Protein AF-A0A564ZCF6-F1 (afdb_monomer)

pLDDT: mean 87.15, std 10.59, range [49.31, 97.62]

Sequence (88 aa):
MLKKLNSVKLEVAIDANPTSNTRELSKTLNVSHKTIYRETERLSKVSRAEKLVPHDFSEINKQQCATCCVSLRSRNLNFRHLFRPNHN

Nearest PDB structures (foldseek):
  4r79-assembly1_B  TM=9.502E-01  e=1.026E-02  Drosophila mauritiana
  4a12-assembly1_B  TM=6.241E-01  e=3.602E-02  Staphylococcus aureus
  2zny-assembly2_C  TM=6.548E-01  e=1.264E-01  Pyrococcus horikoshii
  2cfx-assembly1_C  TM=5.840E-01  e=2.089E-01  Bacillus subtilis
  6m5f-assembly1_B  TM=3.725E-01  e=2.132E+00  Pseudomonas aeruginosa PAO1

Solvent-accessible surface area (backbone atoms only — not comparable to full-atom values): 5630 Å² total; per-residue (Å²): 131,86,79,84,77,58,65,68,62,52,49,55,52,38,73,74,41,75,83,63,48,54,65,57,50,15,62,77,69,73,46,55,44,69,56,45,51,55,50,32,58,74,68,71,58,73,93,70,84,79,82,88,67,99,66,90,72,50,73,66,54,51,51,50,51,52,53,50,51,53,51,53,51,52,48,46,67,76,46,46,78,80,72,54,78,83,85,125

Structure (mmCIF, N/CA/C/O backbone):
data_AF-A0A564ZCF6-F1
#
_entry.id   AF-A0A564ZCF6-F1
#
loop_
_atom_site.group_PDB
_atom_site.id
_atom_site.type_symbol
_atom_site.label_atom_id
_atom_site.label_alt_id
_atom_site.label_comp_id
_atom_site.label_asym_id
_atom_site.label_entity_id
_atom_site.label_seq_id
_atom_site.pdbx_PDB_ins_code
_atom_site.Cartn_x
_atom_site.Cartn_y
_atom_site.Cartn_z
_atom_site.occupancy
_atom_site.B_iso_or_equiv
_atom_site.auth_seq_id
_atom_site.auth_comp_id
_atom_site.auth_asym_id
_atom_site.auth_atom_id
_atom_site.pdbx_PDB_model_num
ATOM 1 N N . MET A 1 1 ? -22.468 6.468 24.608 1.00 49.31 1 MET A N 1
ATOM 2 C CA . MET A 1 1 ? -23.132 6.612 23.292 1.00 49.31 1 MET A CA 1
ATOM 3 C C . MET A 1 1 ? -22.165 6.192 22.193 1.00 49.31 1 MET A C 1
ATOM 5 O O . MET A 1 1 ? -21.038 6.674 22.187 1.00 49.31 1 MET A O 1
ATOM 9 N N . LEU A 1 2 ? -22.561 5.296 21.285 1.00 56.22 2 LEU A N 1
ATOM 10 C CA . LEU A 1 2 ? -21.780 5.013 20.076 1.00 56.22 2 LEU A CA 1
ATOM 11 C C . LEU A 1 2 ? -21.908 6.224 19.140 1.00 56.22 2 LEU A C 1
ATOM 13 O O . LEU A 1 2 ? -22.974 6.451 18.575 1.00 56.22 2 LEU A O 1
ATOM 17 N N . LYS A 1 3 ? -20.847 7.030 19.002 1.00 65.00 3 LYS A N 1
ATOM 18 C CA . LYS A 1 3 ? -20.783 8.068 17.961 1.00 65.00 3 LYS A CA 1
ATOM 19 C C . LYS A 1 3 ? -20.959 7.384 16.602 1.00 65.00 3 LYS A C 1
ATOM 21 O O . LYS A 1 3 ? -20.195 6.476 16.276 1.00 65.00 3 LYS A O 1
ATOM 26 N N . LYS A 1 4 ? -21.958 7.810 15.825 1.00 72.38 4 LYS A N 1
ATOM 27 C CA . LYS A 1 4 ? -22.159 7.340 14.450 1.00 72.38 4 LYS A 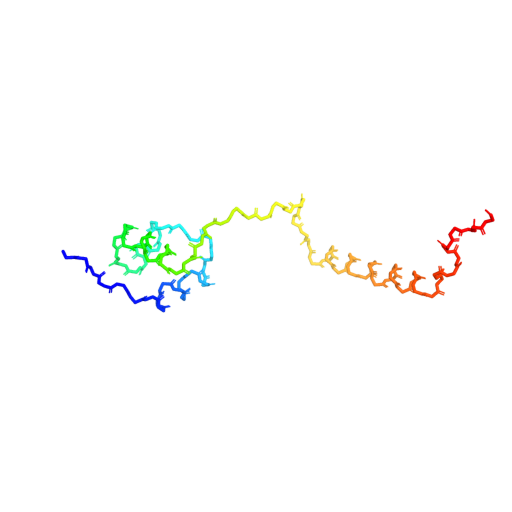CA 1
ATOM 28 C C . LYS A 1 4 ? -21.006 7.868 13.593 1.00 72.38 4 LYS A C 1
ATOM 30 O O . LYS A 1 4 ? -20.872 9.077 13.417 1.00 72.38 4 LYS A O 1
ATOM 35 N N . LEU A 1 5 ? -20.148 6.971 13.117 1.00 82.56 5 LEU A N 1
ATOM 36 C CA . LEU A 1 5 ? -19.050 7.310 12.217 1.00 82.56 5 LEU A CA 1
ATOM 37 C C . LEU A 1 5 ? -19.587 7.436 10.785 1.00 82.56 5 LEU A C 1
ATOM 39 O O . LEU A 1 5 ? -20.368 6.599 10.337 1.00 82.56 5 LEU A O 1
ATOM 43 N N . ASN A 1 6 ? -19.181 8.484 10.068 1.00 86.44 6 ASN A N 1
ATOM 44 C CA . ASN A 1 6 ? -19.468 8.607 8.641 1.00 86.44 6 ASN A CA 1
ATOM 45 C C . ASN A 1 6 ? -18.528 7.665 7.869 1.00 86.44 6 ASN A C 1
ATOM 47 O O . ASN A 1 6 ? -17.311 7.828 7.958 1.00 86.44 6 ASN A O 1
ATOM 51 N N . SER A 1 7 ? -19.086 6.715 7.111 1.00 87.44 7 SER A N 1
ATOM 52 C CA . SER A 1 7 ? -18.314 5.761 6.302 1.00 87.44 7 SER A CA 1
ATOM 53 C C . SER A 1 7 ? -17.372 6.444 5.318 1.00 87.44 7 SER A C 1
ATOM 55 O O . SER A 1 7 ? -16.233 6.019 5.201 1.00 87.44 7 SER A O 1
ATOM 57 N N . VAL A 1 8 ? -17.794 7.552 4.704 1.00 91.56 8 VAL A N 1
ATOM 58 C CA . VAL A 1 8 ? -16.965 8.311 3.756 1.00 91.56 8 VAL A CA 1
ATOM 59 C C . VAL A 1 8 ? -15.711 8.853 4.442 1.00 91.56 8 VAL A C 1
ATOM 61 O O . VAL A 1 8 ? -14.620 8.798 3.891 1.00 91.56 8 VAL A O 1
ATOM 64 N N . LYS A 1 9 ? -15.832 9.336 5.687 1.00 92.06 9 LYS A N 1
ATOM 65 C CA . LYS A 1 9 ? -14.666 9.828 6.443 1.00 92.06 9 LYS A CA 1
ATOM 66 C C . LYS A 1 9 ? -13.687 8.706 6.784 1.00 92.06 9 LYS A C 1
ATOM 68 O O . LYS A 1 9 ? -12.486 8.949 6.819 1.00 92.06 9 LYS A O 1
ATOM 73 N N . LEU A 1 10 ? -14.200 7.507 7.062 1.00 93.25 10 LEU A N 1
ATOM 74 C CA . LEU A 1 10 ? -13.369 6.339 7.333 1.00 93.25 10 LEU A CA 1
ATOM 75 C C . LEU A 1 10 ? -12.643 5.866 6.068 1.00 93.25 10 LEU A C 1
ATOM 77 O O . LEU A 1 10 ? -11.453 5.591 6.140 1.00 93.25 10 LEU A O 1
ATOM 81 N N . GLU A 1 11 ? -13.326 5.824 4.923 1.00 93.75 11 GLU A N 1
ATOM 82 C CA . GLU A 1 11 ? -12.708 5.473 3.637 1.00 93.75 11 GLU A CA 1
ATOM 83 C C . GLU A 1 11 ? -11.593 6.443 3.265 1.00 93.75 11 GLU A C 1
ATOM 85 O O . GLU A 1 11 ? -10.477 6.002 3.023 1.00 93.75 11 GLU A O 1
ATOM 90 N N . VAL A 1 12 ? -11.843 7.753 3.346 1.00 94.25 12 VAL A N 1
ATOM 91 C CA . VAL A 1 12 ? -10.820 8.773 3.067 1.00 94.25 12 VAL A CA 1
ATOM 92 C C . VAL A 1 12 ? -9.598 8.613 3.978 1.00 94.25 12 VAL A C 1
ATOM 94 O O . VAL A 1 12 ? -8.468 8.757 3.519 1.00 94.25 12 VAL A O 1
ATOM 97 N N . ALA A 1 13 ? -9.798 8.294 5.261 1.00 93.81 13 ALA A N 1
ATOM 98 C CA . ALA A 1 13 ? -8.690 8.075 6.190 1.00 93.81 13 ALA A CA 1
ATOM 99 C C . ALA A 1 13 ? -7.883 6.805 5.862 1.00 93.81 13 ALA A C 1
ATOM 101 O O . ALA A 1 13 ? -6.660 6.820 5.987 1.00 93.81 13 ALA A O 1
ATOM 102 N N . ILE A 1 14 ? -8.553 5.730 5.435 1.00 93.19 14 ILE A N 1
ATOM 103 C CA . ILE A 1 14 ? -7.905 4.480 5.009 1.00 93.19 14 ILE A CA 1
ATOM 104 C C . ILE A 1 14 ? -7.140 4.693 3.702 1.00 93.19 14 ILE A C 1
ATOM 106 O O . ILE A 1 14 ? -5.999 4.263 3.594 1.00 93.19 14 ILE A O 1
ATOM 110 N N . ASP A 1 15 ? -7.734 5.374 2.726 1.00 91.94 15 ASP A N 1
ATOM 111 C CA . ASP A 1 15 ? -7.111 5.586 1.419 1.00 91.94 15 ASP A CA 1
ATOM 112 C C . ASP A 1 15 ? -5.909 6.544 1.513 1.00 91.94 15 ASP A C 1
ATOM 114 O O . ASP A 1 15 ? -4.925 6.375 0.796 1.00 91.94 15 ASP A O 1
ATOM 118 N N . ALA A 1 16 ? -5.948 7.514 2.436 1.00 93.94 16 ALA A N 1
ATOM 119 C CA . ALA A 1 16 ? -4.820 8.404 2.709 1.00 93.94 16 ALA A CA 1
ATOM 120 C C . ALA A 1 16 ? -3.633 7.686 3.372 1.00 93.94 16 ALA A C 1
ATOM 122 O O . ALA A 1 16 ? -2.484 8.05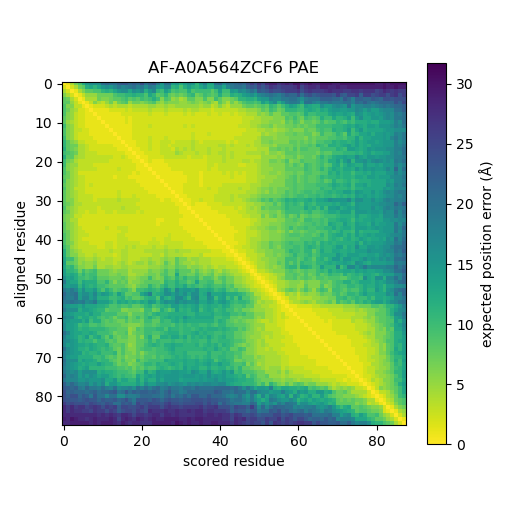6 3.130 1.00 93.94 16 ALA A O 1
ATOM 123 N N . ASN A 1 17 ? -3.891 6.684 4.219 1.00 91.94 17 ASN A N 1
ATOM 124 C CA . ASN A 1 17 ? -2.842 5.876 4.831 1.00 91.94 17 ASN A CA 1
ATOM 125 C C . ASN A 1 17 ? -3.290 4.412 5.035 1.00 91.94 17 ASN A C 1
ATOM 127 O O . ASN A 1 17 ? -3.752 4.053 6.126 1.00 91.94 17 ASN A O 1
ATOM 131 N N . PRO A 1 18 ? -3.115 3.542 4.022 1.00 91.00 18 PRO A N 1
ATOM 132 C CA . PRO A 1 18 ? -3.640 2.175 4.039 1.00 91.00 18 PRO A CA 1
ATOM 133 C C . PRO A 1 18 ? -2.967 1.258 5.069 1.00 91.00 18 PRO A C 1
ATOM 135 O O . PRO A 1 18 ? -3.495 0.186 5.363 1.00 91.00 18 PRO A O 1
ATOM 138 N N . THR A 1 19 ? -1.833 1.669 5.643 1.00 91.31 19 THR A N 1
ATOM 139 C CA . THR A 1 19 ? -1.117 0.921 6.690 1.00 91.31 19 THR A CA 1
ATOM 140 C C . THR A 1 19 ? -1.572 1.285 8.106 1.00 91.31 19 THR A C 1
ATOM 142 O O . THR A 1 19 ? -1.154 0.640 9.069 1.00 91.31 19 THR A O 1
ATOM 145 N N . SER A 1 20 ? -2.453 2.286 8.253 1.00 91.81 20 SER A N 1
ATOM 146 C CA . SER A 1 20 ? -2.968 2.709 9.559 1.00 91.81 20 SER A CA 1
ATOM 147 C C . SER A 1 20 ? -3.698 1.581 10.275 1.00 91.81 20 SER A C 1
ATOM 149 O O . SER A 1 20 ? -4.599 0.940 9.729 1.00 91.81 20 SER A O 1
ATOM 151 N N . ASN A 1 21 ? -3.380 1.391 11.552 1.00 92.06 21 ASN A N 1
ATOM 152 C CA . ASN A 1 21 ? -4.102 0.433 12.383 1.00 92.06 21 ASN A CA 1
ATOM 153 C C . ASN A 1 21 ? -5.391 1.039 12.976 1.00 92.06 21 ASN A C 1
ATOM 155 O O . ASN A 1 21 ? -5.603 2.254 13.020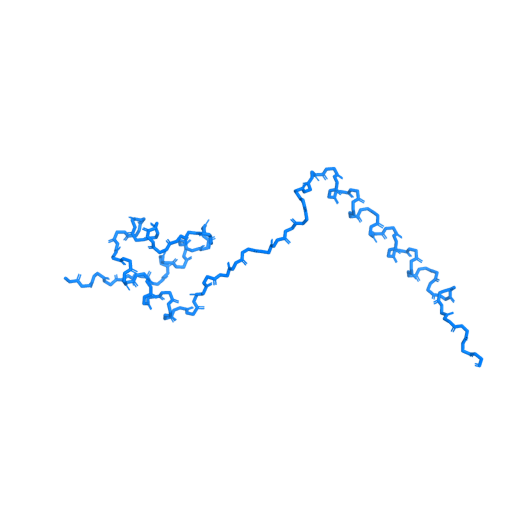 1.00 92.06 21 ASN A O 1
ATOM 159 N N . THR A 1 22 ? -6.273 0.179 13.494 1.00 92.44 22 THR A N 1
ATOM 160 C CA . THR A 1 22 ? -7.568 0.593 14.069 1.00 92.44 22 THR A CA 1
ATOM 161 C C . THR A 1 22 ? -7.428 1.568 15.241 1.00 92.44 22 THR A C 1
ATOM 163 O O . THR A 1 22 ? -8.314 2.397 15.454 1.00 92.44 22 THR A O 1
ATOM 166 N N . ARG A 1 23 ? -6.322 1.515 15.996 1.00 92.81 23 ARG A N 1
ATOM 167 C CA . ARG A 1 23 ? -6.053 2.423 17.119 1.00 92.81 23 ARG A CA 1
ATOM 168 C C . ARG A 1 23 ? -5.658 3.815 16.632 1.00 92.81 23 ARG A C 1
ATOM 170 O O . ARG A 1 23 ? -6.133 4.797 17.199 1.00 92.81 23 ARG A O 1
ATOM 177 N N . GLU A 1 24 ? -4.835 3.924 15.601 1.00 94.12 24 GLU A N 1
ATOM 178 C CA . GLU A 1 24 ? -4.498 5.203 14.964 1.00 94.12 24 GLU A CA 1
ATOM 179 C C . GLU A 1 24 ? -5.740 5.858 14.370 1.00 94.12 24 GLU A C 1
ATOM 181 O O . GLU A 1 24 ? -6.067 6.985 14.739 1.00 94.12 24 GLU A O 1
ATOM 186 N N . LEU A 1 25 ? -6.512 5.106 13.581 1.00 93.75 25 LEU A N 1
ATOM 187 C CA . LEU A 1 25 ? -7.783 5.574 13.023 1.00 93.75 25 LEU A CA 1
ATOM 188 C C . LEU A 1 25 ? -8.755 6.038 14.118 1.00 93.75 25 LEU A C 1
ATOM 190 O O . LEU A 1 25 ? -9.427 7.055 13.958 1.00 93.75 25 LEU A O 1
ATOM 194 N N . SER A 1 26 ? -8.799 5.340 15.259 1.00 93.38 26 SER A N 1
ATOM 195 C CA . SER A 1 26 ? -9.648 5.719 16.397 1.00 93.38 26 SER A CA 1
ATOM 196 C C . SER A 1 26 ? -9.284 7.090 16.983 1.00 93.38 26 SER A C 1
ATOM 198 O O . SER A 1 26 ? -10.173 7.886 17.290 1.00 93.38 26 SER A O 1
ATOM 200 N N . LYS A 1 27 ? -7.983 7.399 17.077 1.00 93.56 27 LYS A N 1
ATOM 201 C CA . LYS A 1 27 ? -7.484 8.693 17.559 1.00 93.56 27 LYS A CA 1
ATOM 202 C C . LYS A 1 27 ? -7.779 9.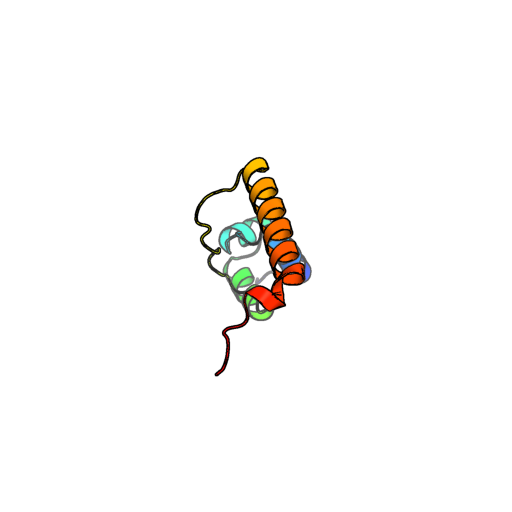795 16.546 1.00 93.56 27 LYS A C 1
ATOM 204 O O . LYS A 1 27 ? -8.327 10.824 16.925 1.00 93.56 27 LYS A O 1
ATOM 209 N N . THR A 1 28 ? -7.482 9.550 15.269 1.00 92.31 28 THR A N 1
ATOM 210 C CA . THR A 1 28 ? -7.684 10.516 14.179 1.00 92.31 28 THR A CA 1
ATOM 211 C C . THR A 1 28 ? -9.155 10.885 14.007 1.00 92.31 28 THR A C 1
ATOM 213 O O . THR A 1 28 ? -9.496 12.054 13.849 1.00 92.31 28 THR A O 1
ATOM 216 N N . LEU A 1 29 ? -10.052 9.898 14.075 1.00 91.50 29 LEU A N 1
ATOM 217 C CA . LEU A 1 29 ? -11.489 10.095 13.868 1.00 91.50 29 LEU A CA 1
ATOM 218 C C . LEU A 1 29 ? -12.255 10.371 15.173 1.00 91.50 29 LEU A C 1
ATOM 220 O O . LEU A 1 29 ? -13.466 10.598 15.133 1.00 91.50 29 LEU A O 1
ATOM 224 N N . ASN A 1 30 ? -11.568 10.374 16.321 1.00 92.38 30 ASN A N 1
ATOM 225 C CA . ASN A 1 30 ? -12.134 10.565 17.659 1.00 92.38 30 ASN A CA 1
ATOM 226 C C . ASN A 1 30 ? -13.379 9.686 17.919 1.00 92.38 30 ASN A C 1
ATOM 228 O O . ASN A 1 30 ? -14.445 10.149 18.352 1.00 92.38 30 ASN A O 1
ATOM 232 N N . VAL A 1 31 ? -13.240 8.401 17.600 1.00 91.50 31 VAL A N 1
ATOM 233 C CA . VAL A 1 31 ? -14.240 7.344 17.806 1.00 91.50 31 VAL A CA 1
ATOM 234 C C . VAL A 1 31 ? -13.565 6.135 18.444 1.00 91.50 31 VAL A C 1
ATOM 236 O O . VAL A 1 31 ? -12.350 6.004 18.399 1.00 91.50 31 VAL A O 1
ATOM 239 N N . SER A 1 32 ? -14.328 5.230 19.056 1.00 92.06 32 SER A N 1
ATOM 240 C CA . SER A 1 32 ? -13.729 4.042 19.674 1.00 92.06 32 SER A CA 1
ATOM 241 C C . SER A 1 32 ? -13.157 3.087 18.618 1.00 92.06 32 SER A C 1
ATOM 243 O O . SER A 1 32 ? -13.706 2.952 17.521 1.00 92.06 32 SER A O 1
ATOM 245 N N . HIS A 1 33 ? -12.097 2.350 18.970 1.00 91.50 33 HIS A N 1
ATOM 246 C CA . HIS A 1 33 ? -11.532 1.307 18.101 1.00 91.50 33 HIS A CA 1
ATOM 247 C C . HIS A 1 33 ? -12.582 0.248 17.714 1.00 91.50 33 HIS A C 1
ATOM 249 O O . HIS A 1 33 ? -12.552 -0.274 16.604 1.00 91.50 33 HIS A O 1
ATOM 255 N N . LYS A 1 34 ? -13.550 -0.036 18.602 1.00 91.62 34 LYS A N 1
ATOM 256 C CA . LYS A 1 34 ? -14.634 -1.000 18.360 1.00 91.62 34 LYS A CA 1
ATOM 257 C C . LYS A 1 34 ? -15.596 -0.498 17.285 1.00 91.62 34 LYS A C 1
ATOM 259 O O . LYS A 1 34 ? -16.081 -1.289 16.481 1.00 91.62 34 LYS A O 1
ATOM 264 N N . THR A 1 35 ? -15.858 0.810 17.255 1.00 91.81 35 THR A N 1
ATOM 265 C CA . THR A 1 35 ? -16.626 1.430 16.172 1.00 91.81 35 THR A CA 1
ATOM 266 C C . THR A 1 35 ? -15.859 1.345 14.856 1.00 91.81 35 THR A C 1
ATOM 268 O O . THR A 1 35 ? -16.454 0.928 13.873 1.00 91.81 35 THR A O 1
ATOM 271 N N . ILE A 1 36 ? -14.555 1.655 14.840 1.00 93.31 36 ILE A N 1
ATOM 272 C CA . ILE A 1 36 ? -13.722 1.518 13.630 1.00 93.31 36 ILE A CA 1
ATOM 273 C C . ILE A 1 36 ? -13.793 0.092 13.084 1.00 93.31 36 ILE A C 1
ATOM 275 O O . ILE A 1 36 ? -14.157 -0.077 11.929 1.00 93.31 36 ILE A O 1
ATOM 279 N N . TYR A 1 37 ? -13.535 -0.914 13.925 1.00 91.75 37 TYR A N 1
ATOM 280 C CA . TYR A 1 37 ? -13.547 -2.324 13.529 1.00 91.75 37 TYR A CA 1
ATOM 281 C C . TYR A 1 37 ? -14.875 -2.748 12.877 1.00 91.75 37 TYR A C 1
ATOM 283 O O . TYR A 1 37 ? -14.888 -3.285 11.770 1.00 91.75 37 TYR A O 1
ATOM 291 N N . ARG A 1 38 ? -16.009 -2.430 13.518 1.00 91.75 38 ARG A N 1
ATOM 292 C CA . ARG A 1 38 ? -17.337 -2.747 12.968 1.00 91.75 38 ARG A CA 1
ATOM 293 C C . ARG A 1 38 ? -17.612 -2.051 11.638 1.00 91.75 38 ARG A C 1
ATOM 295 O O . ARG A 1 38 ? -18.251 -2.624 10.761 1.00 91.75 38 ARG A O 1
ATOM 302 N N . GLU A 1 39 ? -17.193 -0.796 11.502 1.00 91.88 39 GLU A N 1
ATOM 303 C CA . GLU A 1 39 ? -17.418 -0.040 10.271 1.00 91.88 39 GLU A CA 1
ATOM 304 C C . GLU A 1 39 ? -16.487 -0.505 9.144 1.00 91.88 39 GLU A C 1
ATOM 306 O O . GLU A 1 39 ? -16.931 -0.571 8.003 1.00 91.88 39 GLU A O 1
ATOM 311 N N . THR A 1 40 ? -15.247 -0.908 9.439 1.00 92.06 40 T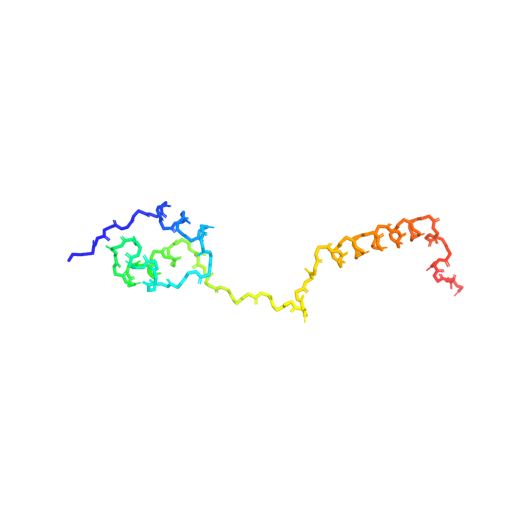HR A N 1
ATOM 312 C CA . THR A 1 40 ? -14.360 -1.527 8.441 1.00 92.06 40 THR A CA 1
ATOM 313 C C . THR A 1 40 ? -14.894 -2.872 7.953 1.00 92.06 40 THR A C 1
ATOM 315 O O . THR A 1 40 ? -14.866 -3.117 6.749 1.00 92.06 40 THR A O 1
ATOM 318 N N . GLU A 1 41 ? -15.467 -3.697 8.842 1.00 91.06 41 GLU A N 1
ATOM 319 C CA . GLU A 1 41 ? -16.160 -4.931 8.440 1.00 91.06 41 GLU A CA 1
ATOM 320 C C . GLU A 1 41 ? -17.377 -4.624 7.559 1.00 91.06 41 GLU A C 1
ATOM 322 O O . GLU A 1 41 ? -17.544 -5.236 6.505 1.00 91.06 41 GLU A O 1
ATOM 327 N N . ARG A 1 42 ? -18.194 -3.624 7.927 1.00 91.44 42 ARG A N 1
ATOM 328 C CA . ARG A 1 42 ? -19.348 -3.189 7.118 1.00 91.44 42 ARG A CA 1
ATOM 329 C C . ARG A 1 42 ? -18.939 -2.709 5.722 1.00 91.44 42 ARG A C 1
ATOM 331 O O . ARG A 1 42 ? -19.677 -2.929 4.768 1.00 91.44 42 ARG A O 1
ATOM 338 N N . LEU A 1 43 ? -17.782 -2.058 5.604 1.00 91.25 43 LEU A N 1
ATOM 339 C CA . LEU A 1 43 ? -17.215 -1.590 4.335 1.00 91.25 43 LEU A CA 1
ATOM 340 C C . LEU A 1 43 ? -16.431 -2.673 3.578 1.00 91.25 43 LEU A C 1
ATOM 342 O O . LEU A 1 43 ? -15.882 -2.390 2.517 1.00 91.25 43 LEU A O 1
ATOM 346 N N . SER A 1 44 ? -16.353 -3.901 4.104 1.00 91.44 44 SER A N 1
ATOM 347 C CA . SER A 1 44 ? -15.537 -4.987 3.540 1.00 91.44 44 SER A CA 1
ATOM 348 C C . SER A 1 44 ? -14.057 -4.610 3.354 1.00 91.44 44 SER A C 1
ATOM 350 O O . SER A 1 44 ? -13.373 -5.124 2.468 1.00 91.44 44 SER A O 1
ATOM 352 N N . LYS A 1 45 ? -13.540 -3.703 4.192 1.00 90.50 45 LYS A N 1
ATOM 353 C CA . LYS A 1 45 ? -12.127 -3.314 4.211 1.00 90.50 45 LYS A CA 1
ATOM 354 C C . LYS A 1 45 ? -11.383 -4.273 5.137 1.00 90.50 45 LYS A C 1
ATOM 356 O O . LYS A 1 45 ? -11.666 -4.336 6.331 1.00 90.50 45 LYS A O 1
ATOM 361 N N . VAL A 1 46 ? -10.427 -5.011 4.580 1.00 87.38 46 VAL A N 1
ATOM 362 C CA . VAL A 1 46 ? -9.605 -5.984 5.313 1.00 87.38 46 VAL A CA 1
ATOM 363 C C . VAL A 1 46 ? -8.148 -5.547 5.315 1.00 87.38 46 VAL A C 1
ATOM 365 O O . VAL A 1 46 ? -7.641 -5.072 4.297 1.00 87.38 46 VAL A O 1
ATOM 368 N N . SER A 1 47 ? -7.462 -5.724 6.445 1.00 85.94 47 SER A N 1
ATOM 369 C CA . SER A 1 47 ? -6.013 -5.552 6.478 1.00 85.94 47 SER A CA 1
ATOM 370 C C . SER A 1 47 ? -5.356 -6.683 5.692 1.00 85.94 47 SER A C 1
ATOM 372 O O . SER A 1 47 ? -5.722 -7.855 5.802 1.00 85.94 47 SER A O 1
ATOM 374 N N . ARG A 1 48 ? -4.382 -6.327 4.861 1.00 86.94 48 ARG A N 1
ATOM 375 C CA . ARG A 1 48 ? -3.549 -7.278 4.129 1.00 86.94 48 ARG A CA 1
ATOM 376 C C . ARG A 1 48 ? -2.100 -6.983 4.458 1.00 86.94 48 ARG A C 1
ATOM 378 O O . ARG A 1 48 ? -1.721 -5.819 4.542 1.00 86.94 48 ARG A O 1
ATOM 385 N N . ALA A 1 49 ? -1.314 -8.037 4.650 1.00 86.19 49 ALA A N 1
ATOM 386 C CA . ALA A 1 49 ? 0.126 -7.887 4.771 1.00 86.19 49 ALA A CA 1
ATOM 387 C C . ALA A 1 49 ? 0.678 -7.268 3.483 1.00 86.19 49 ALA A C 1
ATOM 389 O O . ALA A 1 49 ? 0.232 -7.609 2.380 1.00 86.19 49 ALA A O 1
ATOM 390 N N . GLU A 1 50 ? 1.636 -6.358 3.629 1.00 85.50 50 GLU A N 1
ATOM 391 C CA . GLU A 1 50 ? 2.336 -5.805 2.481 1.00 85.50 50 GLU A CA 1
ATOM 392 C C . GLU A 1 50 ? 3.090 -6.906 1.736 1.00 85.50 50 GLU A C 1
ATOM 394 O O . GLU A 1 50 ? 3.555 -7.898 2.308 1.00 85.50 50 GLU A O 1
ATOM 399 N N . LYS A 1 51 ? 3.192 -6.740 0.418 1.00 87.69 51 LYS A N 1
AT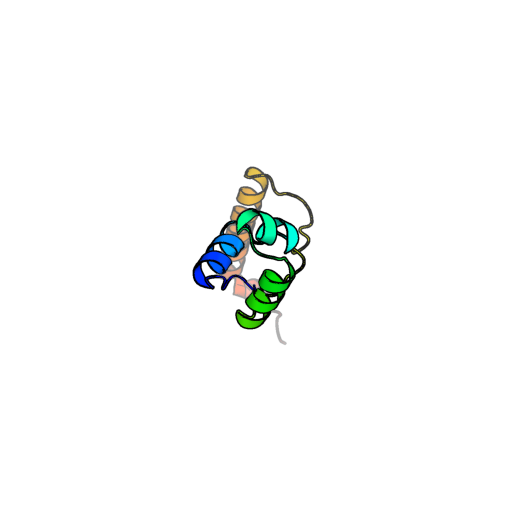OM 400 C CA . LYS A 1 51 ? 3.955 -7.661 -0.414 1.00 87.69 51 LYS A CA 1
ATOM 401 C C . LYS A 1 51 ? 5.440 -7.457 -0.126 1.00 87.69 51 LYS A C 1
ATOM 403 O O . LYS A 1 51 ? 5.953 -6.364 -0.335 1.00 87.69 51 LYS A O 1
ATOM 408 N N . LEU A 1 52 ? 6.133 -8.521 0.273 1.00 85.56 52 LEU A N 1
ATOM 409 C CA . LEU A 1 52 ? 7.588 -8.493 0.403 1.00 85.56 52 LEU A CA 1
ATOM 410 C C . LEU A 1 52 ? 8.232 -8.256 -0.969 1.00 85.56 52 LEU A C 1
ATOM 412 O O . LEU A 1 52 ? 7.975 -8.992 -1.928 1.00 85.56 52 LEU A O 1
ATOM 416 N N . VAL A 1 53 ? 9.067 -7.224 -1.053 1.00 84.44 53 VAL A N 1
ATOM 417 C CA . VAL A 1 53 ? 9.894 -6.909 -2.222 1.00 84.44 53 VAL A CA 1
ATOM 418 C C . VAL A 1 53 ? 11.345 -7.286 -1.884 1.00 84.44 53 VAL A C 1
ATOM 420 O O . VAL A 1 53 ? 11.765 -7.046 -0.755 1.00 84.44 53 VAL A O 1
ATOM 423 N N . PRO A 1 54 ? 12.119 -7.895 -2.806 1.00 84.69 54 PRO A N 1
ATOM 424 C CA . PRO A 1 54 ? 13.462 -8.402 -2.499 1.00 84.69 54 PRO A CA 1
ATOM 425 C C . PRO A 1 54 ? 14.449 -7.355 -1.971 1.00 84.69 54 PRO A C 1
ATOM 427 O O . PRO A 1 54 ? 15.323 -7.684 -1.178 1.00 84.69 54 PRO A O 1
ATOM 430 N N . HIS A 1 55 ? 14.346 -6.122 -2.454 1.00 84.19 55 HIS A N 1
ATOM 431 C CA . HIS A 1 55 ? 15.113 -4.971 -1.997 1.00 84.19 55 HIS A CA 1
ATOM 432 C C . HIS A 1 55 ? 14.468 -3.699 -2.542 1.00 84.19 55 HIS A C 1
ATOM 434 O O . HIS A 1 55 ? 13.746 -3.735 -3.546 1.00 84.19 55 HIS A O 1
ATOM 440 N N . ASP A 1 56 ? 14.774 -2.574 -1.910 1.00 84.81 56 ASP A N 1
ATOM 441 C CA . ASP A 1 56 ? 14.383 -1.272 -2.425 1.00 84.81 56 ASP A CA 1
ATOM 442 C C . ASP A 1 56 ? 15.174 -0.963 -3.696 1.00 84.81 56 ASP A C 1
ATOM 444 O O . ASP A 1 56 ? 16.407 -0.973 -3.723 1.00 84.81 56 ASP A O 1
ATOM 448 N N . PHE A 1 57 ? 14.456 -0.694 -4.782 1.00 83.69 57 PHE A N 1
ATOM 449 C CA . PHE A 1 57 ? 15.079 -0.280 -6.030 1.00 83.69 57 PHE A CA 1
ATOM 450 C C . PHE A 1 57 ? 15.358 1.222 -6.001 1.00 83.69 57 PHE A C 1
ATOM 452 O O . PHE A 1 57 ? 14.436 2.020 -5.815 1.00 83.69 57 PHE A O 1
ATOM 459 N N . SER A 1 58 ? 16.604 1.612 -6.284 1.00 91.69 58 SER A N 1
ATOM 460 C CA . SER A 1 58 ? 16.920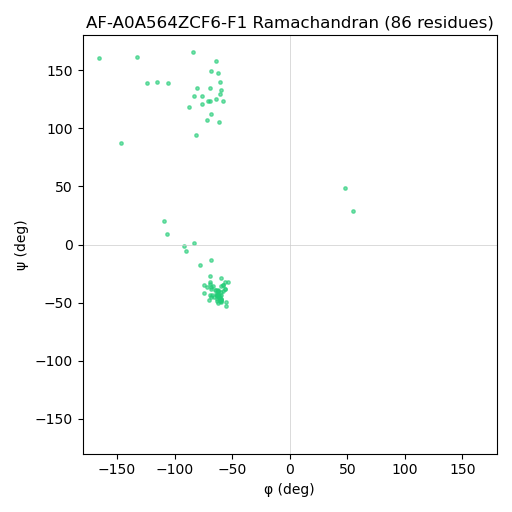 2.998 -6.641 1.00 91.69 58 SER A CA 1
ATOM 461 C C . SER A 1 58 ? 16.230 3.379 -7.958 1.00 91.69 58 SER A C 1
ATOM 463 O O . SER A 1 58 ? 15.926 2.513 -8.784 1.00 91.69 58 SER A O 1
ATOM 465 N N . GLU A 1 59 ? 16.022 4.674 -8.200 1.00 93.44 59 GLU A N 1
ATOM 466 C CA . GLU A 1 59 ? 15.440 5.148 -9.466 1.00 93.44 59 GLU A CA 1
ATOM 467 C C . GLU A 1 59 ? 16.264 4.708 -10.689 1.00 93.44 59 GLU A C 1
ATOM 469 O O . GLU A 1 59 ? 15.707 4.329 -11.720 1.00 93.44 59 GLU A O 1
ATOM 474 N N . ILE A 1 60 ? 17.594 4.651 -10.547 1.00 94.75 60 ILE A N 1
AT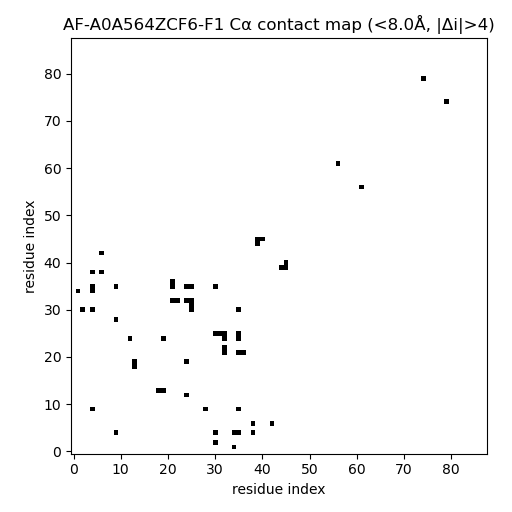OM 475 C CA . ILE A 1 60 ? 18.496 4.150 -11.593 1.00 94.75 60 ILE A CA 1
ATOM 476 C C . ILE A 1 60 ? 18.218 2.670 -11.869 1.00 94.75 60 ILE A C 1
ATOM 478 O O . ILE A 1 60 ? 18.058 2.280 -13.026 1.00 94.75 60 ILE A O 1
ATOM 482 N N . ASN A 1 61 ? 18.103 1.852 -10.820 1.00 91.69 61 ASN A N 1
ATOM 483 C CA . ASN A 1 61 ? 17.851 0.422 -10.968 1.00 91.69 61 ASN A CA 1
ATOM 484 C C . ASN A 1 61 ? 16.473 0.174 -11.609 1.00 91.69 61 ASN A C 1
ATOM 486 O O . ASN A 1 61 ? 16.353 -0.681 -12.487 1.00 91.69 61 ASN A O 1
ATOM 490 N N . LYS A 1 62 ? 15.445 0.958 -11.243 1.00 92.38 62 LYS A N 1
ATOM 491 C CA . LYS A 1 62 ? 14.111 0.894 -11.874 1.00 92.38 62 LYS A CA 1
ATOM 492 C C . LYS A 1 62 ? 14.191 1.184 -13.371 1.00 92.38 62 LYS A C 1
ATOM 494 O O . LYS A 1 62 ? 13.655 0.415 -14.174 1.00 92.38 62 LYS A O 1
ATOM 499 N N . GLN A 1 63 ? 14.892 2.253 -13.752 1.00 96.19 63 GLN A N 1
ATOM 500 C CA . GLN A 1 63 ? 15.045 2.636 -15.153 1.00 96.19 63 GLN A CA 1
ATOM 501 C C . GLN A 1 63 ? 15.815 1.576 -15.948 1.00 96.19 63 GLN A C 1
ATOM 503 O O . GLN A 1 63 ? 15.411 1.219 -17.055 1.00 96.19 63 GLN A O 1
ATOM 508 N N . GLN A 1 64 ? 16.893 1.031 -15.383 1.00 95.44 64 GLN A N 1
ATOM 509 C CA . GLN A 1 64 ? 17.670 -0.040 -16.008 1.00 95.44 64 GLN A CA 1
ATOM 510 C C . GLN A 1 64 ? 16.826 -1.299 -16.229 1.00 95.44 64 GLN A C 1
ATOM 512 O O . GLN A 1 64 ? 16.831 -1.850 -17.333 1.00 9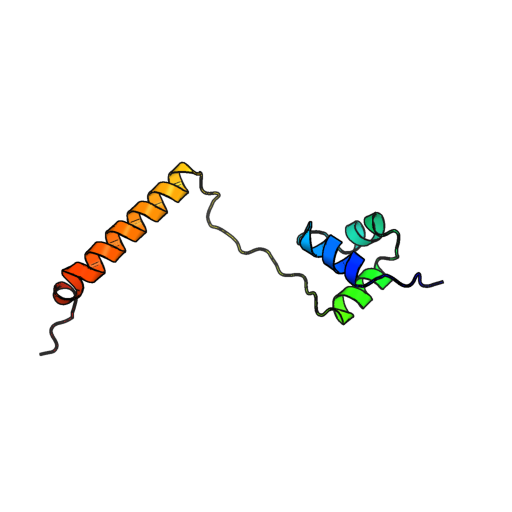5.44 64 GLN A O 1
ATOM 517 N N . CYS A 1 65 ? 16.054 -1.725 -15.224 1.00 93.06 65 CYS A N 1
ATOM 518 C CA . CYS A 1 65 ? 15.134 -2.853 -15.354 1.00 93.06 65 CYS A CA 1
ATOM 519 C C . CYS A 1 65 ? 14.090 -2.609 -16.451 1.00 93.06 65 CYS A C 1
ATOM 521 O O . CYS A 1 65 ? 13.891 -3.479 -17.299 1.00 93.06 65 CYS A O 1
ATOM 523 N N . ALA A 1 66 ? 13.462 -1.429 -16.487 1.00 96.12 66 ALA A N 1
ATOM 524 C CA . ALA A 1 66 ? 12.479 -1.088 -17.514 1.00 96.12 66 ALA A CA 1
ATOM 525 C C . ALA A 1 66 ? 13.085 -1.135 -18.928 1.00 96.12 66 ALA A C 1
ATOM 527 O O . ALA A 1 66 ? 12.536 -1.795 -19.813 1.00 96.12 66 ALA A O 1
ATOM 528 N N . THR A 1 67 ? 14.251 -0.513 -19.130 1.00 97.62 67 THR A N 1
ATOM 529 C CA . THR A 1 67 ? 14.968 -0.518 -20.415 1.00 97.62 67 THR A CA 1
ATOM 530 C C . THR A 1 67 ? 15.345 -1.936 -20.848 1.00 97.62 67 THR A C 1
ATOM 532 O O . THR A 1 67 ? 15.131 -2.312 -22.004 1.00 97.62 67 THR A O 1
ATOM 535 N N . CYS A 1 68 ? 15.859 -2.751 -19.921 1.00 96.56 68 CYS A N 1
ATOM 536 C CA . CYS A 1 68 ? 16.194 -4.148 -20.181 1.00 96.56 68 CYS A CA 1
ATOM 537 C C . CYS A 1 68 ? 14.955 -4.943 -20.625 1.00 96.56 68 CYS A C 1
ATOM 539 O O . CYS A 1 68 ? 14.976 -5.584 -21.678 1.00 96.56 68 CYS A O 1
ATOM 541 N N . CYS A 1 69 ? 13.841 -4.829 -19.894 1.00 96.88 69 CYS A N 1
ATOM 542 C CA . CYS A 1 69 ? 12.579 -5.493 -20.225 1.00 96.88 69 CYS A CA 1
ATOM 543 C C . CYS A 1 69 ? 12.038 -5.082 -21.602 1.00 96.88 69 CYS A C 1
ATOM 545 O O . CYS A 1 69 ? 11.611 -5.942 -22.374 1.00 96.88 69 CYS A O 1
ATOM 547 N N . VAL A 1 70 ? 12.077 -3.789 -21.943 1.00 96.88 70 VAL A N 1
ATOM 548 C CA . VAL A 1 70 ? 11.640 -3.289 -23.258 1.00 96.88 70 VAL A CA 1
ATOM 549 C C . VAL A 1 70 ? 12.517 -3.850 -24.380 1.00 96.88 70 VAL A C 1
ATOM 551 O O . VAL A 1 70 ? 11.991 -4.312 -25.395 1.00 96.88 70 VAL A O 1
ATOM 554 N N . SER A 1 71 ? 13.839 -3.871 -24.189 1.00 96.44 71 SER A N 1
ATOM 555 C CA . SER A 1 71 ? 14.791 -4.425 -25.160 1.00 96.44 71 SER A CA 1
ATOM 556 C C . SER A 1 71 ? 14.576 -5.926 -25.380 1.00 96.44 71 SER A C 1
ATOM 558 O O . SER A 1 71 ? 14.422 -6.377 -26.518 1.00 96.44 71 SER A O 1
ATOM 560 N N . LEU A 1 72 ? 14.466 -6.701 -24.296 1.00 94.56 72 LEU A N 1
ATOM 561 C CA . LEU A 1 72 ? 14.220 -8.144 -24.355 1.00 94.56 72 LEU A CA 1
ATOM 562 C C . LEU A 1 72 ? 12.876 -8.468 -25.010 1.00 94.56 72 LEU A C 1
ATOM 564 O O . LEU A 1 72 ? 12.810 -9.351 -25.866 1.00 94.56 72 LEU A O 1
ATOM 568 N N . ARG A 1 73 ? 11.814 -7.729 -24.667 1.00 94.31 73 ARG A N 1
ATOM 569 C CA . ARG A 1 73 ? 10.493 -7.897 -25.285 1.00 94.31 73 ARG A CA 1
ATOM 570 C C . ARG A 1 73 ? 10.530 -7.574 -26.777 1.00 94.31 73 ARG A C 1
ATOM 572 O O . ARG A 1 73 ? 9.997 -8.344 -27.570 1.00 94.31 73 ARG A O 1
ATOM 579 N N . SER A 1 74 ? 11.197 -6.489 -27.166 1.00 93.56 74 SER A N 1
ATOM 580 C CA . SER A 1 74 ? 11.362 -6.113 -28.576 1.00 93.56 74 SER A CA 1
ATOM 581 C C . SER A 1 74 ? 12.121 -7.188 -29.348 1.00 93.56 74 SER A C 1
ATOM 583 O O . SER A 1 74 ? 11.685 -7.607 -30.417 1.00 93.56 74 SER A O 1
ATOM 585 N N . ARG A 1 75 ? 13.217 -7.711 -28.787 1.00 90.44 75 ARG A N 1
ATOM 586 C CA . ARG A 1 75 ? 13.955 -8.830 -29.382 1.00 90.44 75 ARG A CA 1
ATOM 587 C C . ARG A 1 75 ? 13.071 -10.069 -29.520 1.00 90.44 75 ARG A C 1
ATOM 589 O O . ARG A 1 75 ? 13.039 -10.666 -30.589 1.00 90.44 75 ARG A O 1
ATOM 596 N N . ASN A 1 76 ? 12.332 -10.442 -28.477 1.00 89.12 76 ASN A N 1
ATOM 597 C CA . ASN A 1 76 ? 11.449 -11.606 -28.517 1.00 89.12 76 ASN A CA 1
ATOM 598 C C . ASN A 1 76 ? 10.380 -11.484 -29.611 1.00 89.12 76 ASN A C 1
ATOM 600 O O . ASN A 1 76 ? 10.127 -12.459 -30.306 1.00 89.12 76 ASN A O 1
ATOM 604 N N . LEU A 1 77 ? 9.793 -10.299 -29.799 1.00 88.38 77 LEU A N 1
ATOM 605 C CA . LEU A 1 77 ? 8.792 -10.072 -30.843 1.00 88.38 77 LEU A CA 1
ATOM 606 C C . LEU A 1 77 ? 9.392 -10.152 -32.252 1.00 88.38 77 LEU A C 1
ATOM 608 O O . LEU A 1 77 ? 8.809 -10.802 -33.116 1.00 88.38 77 LEU A O 1
ATOM 612 N N . ASN A 1 78 ? 10.565 -9.554 -32.472 1.00 86.75 78 ASN A N 1
ATOM 613 C CA . ASN A 1 78 ? 11.220 -9.552 -33.784 1.00 86.75 78 ASN A CA 1
ATOM 614 C C . ASN A 1 78 ? 11.784 -10.929 -34.169 1.00 86.75 78 ASN A C 1
ATOM 616 O O . ASN A 1 78 ? 11.704 -11.347 -35.321 1.00 86.75 78 ASN A O 1
ATOM 620 N N . PHE A 1 79 ? 12.310 -11.669 -33.196 1.00 79.44 79 PHE A N 1
ATOM 621 C CA . PHE A 1 79 ? 12.983 -12.949 -33.418 1.00 79.44 79 PHE A CA 1
ATOM 622 C C . PHE A 1 79 ? 12.176 -14.141 -32.905 1.00 79.44 79 PHE A C 1
ATOM 624 O O . PHE A 1 79 ? 12.724 -15.217 -32.687 1.00 79.44 79 PHE A O 1
ATOM 631 N N . ARG A 1 80 ? 10.859 -13.981 -32.726 1.00 74.69 80 ARG A N 1
ATOM 632 C CA . ARG A 1 80 ? 9.976 -15.016 -32.159 1.00 74.69 80 ARG A CA 1
ATOM 633 C C . ARG A 1 80 ? 10.081 -16.358 -32.887 1.00 74.69 80 ARG A C 1
ATOM 635 O O . ARG A 1 80 ? 9.917 -17.406 -32.271 1.00 74.69 80 ARG A O 1
ATOM 642 N N . HIS A 1 81 ? 10.352 -16.309 -34.189 1.00 72.62 81 HIS A N 1
ATOM 643 C CA . HIS A 1 81 ? 10.523 -17.467 -35.061 1.00 72.62 81 HIS A CA 1
ATOM 644 C C . HIS A 1 81 ? 11.809 -18.263 -34.776 1.00 72.62 81 HIS A C 1
ATOM 646 O O . HIS A 1 81 ? 11.810 -19.468 -34.990 1.00 72.62 81 HIS A O 1
ATOM 652 N N . LEU A 1 82 ? 12.861 -17.633 -34.237 1.00 69.44 82 LEU A N 1
ATOM 653 C CA . LEU A 1 82 ? 14.123 -18.298 -33.876 1.00 69.44 82 LEU A CA 1
ATOM 654 C C . LEU A 1 82 ? 14.041 -19.082 -32.560 1.00 69.44 82 LEU A C 1
ATOM 656 O O . LEU A 1 82 ? 14.886 -19.928 -32.295 1.00 69.44 82 LEU A O 1
ATOM 660 N N . PHE A 1 83 ? 13.034 -18.801 -31.730 1.00 67.88 83 PHE A N 1
ATOM 661 C CA . PHE A 1 83 ? 12.844 -19.441 -30.424 1.00 67.88 83 PHE A CA 1
ATOM 662 C C . PHE A 1 83 ? 11.684 -20.442 -30.408 1.00 67.88 83 PHE A C 1
ATOM 664 O O . PHE A 1 83 ? 11.287 -20.901 -29.336 1.00 67.88 83 PHE A O 1
ATOM 671 N N . ARG A 1 84 ? 11.104 -20.776 -31.569 1.00 65.62 84 ARG A N 1
ATOM 672 C CA . ARG A 1 84 ? 10.148 -21.883 -31.644 1.00 65.62 84 ARG A CA 1
ATOM 673 C C . ARG A 1 84 ? 10.920 -23.206 -31.593 1.00 65.62 84 ARG A C 1
ATOM 675 O O . ARG A 1 84 ? 11.842 -23.371 -32.388 1.00 65.62 84 ARG A O 1
ATOM 682 N N . PRO A 1 85 ? 10.564 -24.146 -30.701 1.00 63.53 85 PRO A N 1
ATOM 683 C CA . PRO A 1 85 ? 11.107 -25.492 -30.787 1.00 63.53 85 PRO A CA 1
ATOM 684 C C . PRO A 1 85 ? 10.692 -26.096 -32.134 1.00 63.53 85 PRO A C 1
ATOM 686 O O . PRO A 1 85 ? 9.522 -26.025 -32.515 1.00 63.53 85 PRO A O 1
ATOM 689 N N . ASN A 1 86 ? 11.662 -26.644 -32.870 1.00 62.72 86 ASN A N 1
ATOM 690 C CA . ASN A 1 86 ? 11.383 -27.445 -34.057 1.00 62.72 86 ASN A CA 1
ATOM 691 C C . ASN A 1 86 ? 10.572 -28.661 -33.604 1.00 62.72 86 ASN A C 1
ATOM 693 O O . ASN A 1 86 ? 11.106 -29.560 -32.959 1.00 62.72 86 ASN A O 1
ATOM 697 N N . HIS A 1 87 ? 9.278 -28.657 -33.900 1.00 60.03 87 HIS A N 1
ATOM 698 C CA . HIS A 1 87 ? 8.461 -29.855 -33.817 1.00 60.03 87 HIS A CA 1
ATOM 699 C C . HIS A 1 87 ? 8.711 -30.645 -35.104 1.00 60.03 87 HIS A C 1
ATOM 701 O O . HIS A 1 87 ? 8.109 -30.340 -36.132 1.00 60.03 87 HIS A O 1
ATOM 707 N N . ASN A 1 88 ? 9.659 -31.582 -35.037 1.00 53.50 88 ASN A N 1
ATOM 708 C CA . ASN A 1 88 ? 9.723 -32.736 -35.934 1.00 53.50 88 ASN A CA 1
ATOM 709 C C . ASN A 1 88 ? 8.970 -33.899 -35.292 1.00 53.50 88 ASN A C 1
ATOM 711 O O . ASN A 1 88 ? 9.073 -34.030 -34.049 1.00 53.50 88 ASN A O 1
#

Secondary structure (DSSP, 8-state):
------HHHHHHHHHH-TT--HHHHHHHHTS-HHHHHHHHHHTT----PPPP-SSPPPHHHHHHHHHHHHHHHHHHHHTGGGGS----

Mean predicted aligned error: 9.27 Å

Foldseek 3Di:
DQDDDDLVVLVVVCVVPVPDDLVNSCVVRVGDSVNSVVSCVVVVNDDDDDDDDPDDDDPVNVVVVVVVVVVVVVCCVVCVVVPDPPDD

Organism: Hymenolepis diminuta (NCBI:txid6216)

Radius of gyration: 23.8 Å; Cα contacts (8 Å, |Δi|>4): 31; chains: 1; bounding box: 42×43×59 Å